Protein AF-A0A2A2FD04-F1 (afdb_monomer_lite)

Structure (mmCIF, N/CA/C/O backbone):
data_AF-A0A2A2FD04-F1
#
_entry.id   AF-A0A2A2FD04-F1
#
loop_
_atom_site.group_PDB
_atom_site.id
_atom_site.type_symbol
_atom_site.label_atom_id
_atom_site.label_alt_id
_atom_site.label_comp_id
_atom_site.label_asym_id
_atom_site.label_entity_id
_atom_site.label_seq_id
_atom_site.pdbx_PDB_ins_code
_atom_site.Cartn_x
_atom_site.Cartn_y
_atom_site.Cartn_z
_atom_site.occupancy
_atom_site.B_iso_or_equiv
_atom_site.auth_seq_id
_atom_site.auth_comp_id
_atom_site.auth_asym_id
_atom_site.auth_atom_id
_atom_site.pdbx_PDB_model_num
ATOM 1 N N . MET A 1 1 ? 66.447 -38.004 -12.352 1.00 40.25 1 MET A N 1
ATOM 2 C CA . MET A 1 1 ? 67.439 -38.540 -13.308 1.00 40.25 1 MET A CA 1
ATOM 3 C C . MET A 1 1 ? 66.702 -39.435 -14.290 1.00 40.25 1 MET A C 1
ATOM 5 O O . MET A 1 1 ? 65.951 -40.273 -13.813 1.00 40.25 1 MET A O 1
ATOM 9 N N . SER A 1 2 ? 66.951 -39.231 -15.592 1.00 41.97 2 SER A N 1
ATOM 10 C CA . SER A 1 2 ? 66.502 -40.031 -16.754 1.00 41.97 2 SER A CA 1
ATOM 11 C C . SER A 1 2 ? 65.007 -39.980 -17.093 1.00 41.97 2 SER A C 1
ATOM 13 O O . SER A 1 2 ? 64.180 -40.133 -16.207 1.00 41.97 2 SER A O 1
ATOM 15 N N . THR A 1 3 ? 64.550 -39.793 -18.334 1.00 49.09 3 THR A N 1
ATOM 16 C CA . THR A 1 3 ? 65.148 -39.597 -19.682 1.00 49.09 3 THR A CA 1
ATOM 17 C C . THR A 1 3 ? 63.968 -39.127 -20.551 1.00 49.09 3 THR A C 1
ATOM 19 O O . THR A 1 3 ? 62.886 -39.700 -20.446 1.00 49.09 3 THR A O 1
ATOM 22 N N . ASP A 1 4 ? 64.030 -37.970 -21.206 1.00 45.94 4 ASP A N 1
ATOM 23 C CA . ASP A 1 4 ? 64.395 -37.807 -22.627 1.00 45.94 4 ASP A CA 1
ATOM 24 C C . ASP A 1 4 ? 63.924 -38.950 -23.548 1.00 45.94 4 ASP A C 1
ATOM 26 O O . ASP A 1 4 ? 64.402 -40.081 -23.442 1.00 45.94 4 ASP A O 1
ATOM 30 N N . ARG A 1 5 ? 62.971 -38.659 -24.445 1.00 45.06 5 ARG A N 1
ATOM 31 C CA . ARG A 1 5 ? 62.634 -39.541 -25.569 1.00 45.06 5 ARG A CA 1
ATOM 32 C C . ARG A 1 5 ? 62.172 -38.734 -26.783 1.00 45.06 5 ARG A C 1
ATOM 34 O O . ARG A 1 5 ? 60.986 -38.503 -26.981 1.00 45.06 5 ARG A O 1
ATOM 41 N N . SER A 1 6 ? 63.180 -38.308 -27.533 1.00 48.41 6 SER A N 1
ATOM 42 C CA . SER A 1 6 ? 63.362 -38.470 -28.983 1.00 48.41 6 SER A CA 1
ATOM 43 C C . SER A 1 6 ? 62.206 -38.187 -29.953 1.00 48.41 6 SER A C 1
ATOM 45 O O . SER A 1 6 ? 61.206 -38.900 -30.016 1.00 48.41 6 SER A O 1
ATOM 47 N N . GLU A 1 7 ? 62.504 -37.216 -30.819 1.00 47.03 7 GLU A N 1
ATOM 48 C CA . GLU A 1 7 ? 61.995 -36.997 -32.173 1.00 47.03 7 GLU A CA 1
ATOM 49 C C . GLU A 1 7 ? 62.015 -38.252 -33.064 1.00 47.03 7 GLU A C 1
ATOM 51 O O . GLU A 1 7 ? 62.872 -39.129 -32.938 1.00 47.03 7 GLU A O 1
ATOM 56 N N . GLY A 1 8 ? 61.116 -38.264 -34.050 1.00 40.84 8 GLY A N 1
ATOM 57 C CA . GLY A 1 8 ? 61.145 -39.182 -35.183 1.00 40.84 8 GLY A CA 1
ATOM 58 C C . GLY A 1 8 ? 60.303 -38.647 -36.338 1.00 40.84 8 GLY A C 1
ATOM 59 O O . GLY A 1 8 ? 59.090 -38.824 -36.361 1.00 40.84 8 GLY A O 1
ATOM 60 N N . ALA A 1 9 ? 60.959 -37.981 -37.288 1.00 46.53 9 ALA A N 1
ATOM 61 C CA . ALA A 1 9 ? 60.421 -37.622 -38.596 1.00 46.53 9 ALA A CA 1
ATOM 62 C C . ALA A 1 9 ? 60.663 -38.759 -39.603 1.00 46.53 9 ALA A C 1
ATOM 64 O O . ALA A 1 9 ? 61.775 -39.270 -39.647 1.00 46.53 9 ALA A O 1
ATOM 65 N N . VAL A 1 10 ? 59.675 -39.092 -40.443 1.00 48.59 10 VAL A N 1
ATOM 66 C CA . VAL A 1 10 ? 59.815 -39.720 -41.783 1.00 48.59 10 VAL A CA 1
ATOM 67 C C . VAL A 1 10 ? 58.477 -39.534 -42.526 1.00 48.59 10 VAL A C 1
ATOM 69 O O . VAL A 1 10 ? 57.430 -39.883 -42.000 1.00 48.59 10 VAL A O 1
ATOM 72 N N . VAL A 1 11 ? 58.401 -38.687 -43.556 1.00 40.25 11 VAL A N 1
ATOM 73 C CA . VAL A 1 11 ? 58.623 -38.938 -45.000 1.00 40.25 11 VAL A CA 1
ATOM 74 C C . VAL A 1 11 ? 57.518 -39.761 -45.696 1.00 40.25 11 VAL A C 1
ATOM 76 O O . VAL A 1 11 ? 57.221 -40.896 -45.352 1.00 40.25 11 VAL A O 1
ATOM 79 N N . ARG A 1 12 ? 56.976 -39.083 -46.718 1.00 50.56 12 ARG A N 1
ATOM 80 C CA . ARG A 1 12 ? 56.014 -39.388 -47.792 1.00 50.56 12 ARG A CA 1
ATOM 81 C C . ARG A 1 12 ? 56.080 -40.788 -48.417 1.00 50.56 12 ARG A C 1
ATOM 83 O O . ARG A 1 12 ? 57.163 -41.345 -48.557 1.00 50.56 12 ARG A O 1
ATOM 90 N N . SER A 1 13 ? 54.952 -41.228 -48.986 1.00 44.03 13 SER A N 1
ATOM 91 C CA . SER A 1 13 ? 54.899 -41.985 -50.252 1.00 44.03 13 SER A CA 1
ATOM 92 C C . SER A 1 13 ? 53.536 -41.805 -50.946 1.00 44.03 13 SER A C 1
ATOM 94 O O . SER A 1 13 ? 52.494 -41.891 -50.304 1.00 44.03 13 SER A O 1
ATOM 96 N N . GLU A 1 14 ? 53.609 -41.486 -52.240 1.00 44.84 14 GLU A N 1
ATOM 97 C CA . GLU A 1 14 ? 52.557 -41.404 -53.270 1.00 44.84 14 GLU A CA 1
ATOM 98 C C . GLU A 1 14 ? 52.064 -42.793 -53.735 1.00 44.84 14 GLU A C 1
ATOM 100 O O . GLU A 1 14 ? 52.588 -43.803 -53.269 1.00 44.84 14 GLU A O 1
ATOM 105 N N . THR A 1 15 ? 51.164 -42.782 -54.740 1.00 45.19 15 THR A N 1
ATOM 106 C CA . THR A 1 15 ? 50.651 -43.853 -55.644 1.00 45.19 15 THR A CA 1
ATOM 107 C C . THR A 1 15 ? 49.345 -44.523 -55.187 1.00 45.19 15 THR A C 1
ATOM 109 O O . THR A 1 15 ? 49.217 -44.875 -54.023 1.00 45.19 15 THR A O 1
ATOM 112 N N . ASP A 1 16 ? 48.293 -44.711 -55.996 1.00 48.69 16 ASP A N 1
ATOM 113 C CA . ASP A 1 16 ? 48.051 -44.587 -57.451 1.00 48.69 16 ASP A CA 1
ATOM 114 C C . ASP A 1 16 ? 46.505 -44.491 -57.715 1.00 48.69 16 ASP A C 1
ATOM 116 O O . ASP A 1 16 ? 45.733 -44.561 -56.752 1.00 48.69 16 ASP A O 1
ATOM 120 N N . PRO A 1 17 ? 46.034 -44.296 -58.972 1.00 58.06 17 PRO A N 1
ATOM 121 C CA . PRO A 1 17 ? 44.738 -43.702 -59.320 1.00 58.06 17 PRO A CA 1
ATOM 122 C C . PRO A 1 17 ? 43.680 -44.672 -59.902 1.00 58.06 17 PRO A C 1
ATOM 124 O O . PRO A 1 17 ? 43.913 -45.861 -60.086 1.00 58.06 17 PRO A O 1
ATOM 127 N N . GLU A 1 18 ? 42.550 -44.053 -60.271 1.00 44.53 18 GLU A N 1
ATOM 128 C CA . GLU A 1 18 ? 41.494 -44.471 -61.213 1.00 44.53 18 GLU A CA 1
ATOM 129 C C . GLU A 1 18 ? 40.490 -45.557 -60.794 1.00 44.53 18 GLU A C 1
ATOM 131 O O . GLU A 1 18 ? 40.821 -46.681 -60.431 1.00 44.53 18 GLU A O 1
ATOM 136 N N . GLY A 1 19 ? 39.203 -45.218 -60.948 1.00 39.34 19 GLY A N 1
ATOM 137 C CA . GLY A 1 19 ? 38.109 -46.174 -60.827 1.00 39.34 19 GLY A CA 1
ATOM 138 C C . GLY A 1 19 ? 36.709 -45.563 -60.924 1.00 39.34 19 GLY A C 1
ATOM 139 O O . GLY A 1 19 ? 36.068 -45.386 -59.900 1.00 39.34 19 GLY A O 1
ATOM 140 N N . SER A 1 20 ? 36.255 -45.334 -62.164 1.00 45.16 20 SER A N 1
ATOM 141 C CA . SER A 1 20 ? 34.869 -45.474 -62.676 1.00 45.16 20 SER A CA 1
ATOM 142 C C . SER A 1 20 ? 33.732 -44.650 -62.043 1.00 45.16 20 SER A C 1
ATOM 144 O O . SER A 1 20 ? 33.304 -44.913 -60.928 1.00 45.16 20 SER A O 1
ATOM 146 N N . GLU A 1 21 ? 33.240 -43.617 -62.738 1.00 51.75 21 GLU A N 1
ATOM 147 C CA . GLU A 1 21 ? 32.061 -43.633 -63.649 1.00 51.75 21 GLU A CA 1
ATOM 148 C C . GLU A 1 21 ? 30.742 -43.270 -62.904 1.00 51.75 21 GLU A C 1
ATOM 150 O O . GLU A 1 21 ? 30.762 -43.084 -61.692 1.00 51.75 21 GLU A O 1
ATOM 155 N N . PRO A 1 22 ? 29.627 -42.966 -63.597 1.00 57.38 22 PRO A N 1
ATOM 156 C CA . PRO A 1 22 ? 29.131 -41.616 -63.838 1.00 57.38 22 PRO A CA 1
ATOM 157 C C . PRO A 1 22 ? 27.820 -41.386 -63.051 1.00 57.38 22 PRO A C 1
ATOM 159 O O . PRO A 1 22 ? 27.467 -42.189 -62.189 1.00 57.38 22 PRO A O 1
ATOM 162 N N . SER A 1 23 ? 27.047 -40.364 -63.434 1.00 53.38 23 SER A N 1
ATOM 163 C CA . SER A 1 23 ? 25.601 -40.133 -63.183 1.00 53.38 23 SER A CA 1
ATOM 164 C C . SER A 1 23 ? 25.319 -38.833 -62.402 1.00 53.38 23 SER A C 1
ATOM 166 O O . SER A 1 23 ? 26.245 -38.173 -61.941 1.00 53.38 23 SER A O 1
ATOM 168 N N . PRO A 1 24 ? 24.068 -38.353 -62.411 1.00 50.38 24 PRO A N 1
ATOM 169 C CA . PRO A 1 24 ? 23.666 -37.218 -63.224 1.00 50.38 24 PRO A CA 1
ATOM 170 C C . PRO A 1 24 ? 23.255 -36.056 -62.319 1.00 50.38 24 PRO A C 1
ATOM 172 O O . PRO A 1 24 ? 22.979 -36.235 -61.136 1.00 50.38 24 PRO A O 1
ATOM 175 N N . ASP A 1 25 ? 23.154 -34.870 -62.897 1.00 57.09 25 ASP A N 1
ATOM 176 C CA . ASP A 1 25 ? 22.435 -33.775 -62.260 1.00 57.09 25 ASP A CA 1
ATOM 177 C C . ASP A 1 25 ? 20.932 -34.105 -62.251 1.00 57.09 25 ASP A C 1
ATOM 179 O O . ASP A 1 25 ? 20.349 -34.383 -63.309 1.00 57.09 25 ASP A O 1
ATOM 183 N N . PRO A 1 26 ? 20.309 -34.167 -61.067 1.00 53.78 26 PRO A N 1
ATOM 184 C CA . PRO A 1 26 ? 19.081 -33.408 -60.915 1.00 53.78 26 PRO A CA 1
ATOM 185 C C . PRO A 1 26 ? 19.066 -32.661 -59.581 1.00 53.78 26 PRO A C 1
ATOM 187 O O . PRO A 1 26 ? 18.938 -33.270 -58.519 1.00 53.78 26 PRO A O 1
ATOM 190 N N . GLU A 1 27 ? 19.099 -31.332 -59.640 1.00 61.25 27 GLU A N 1
ATOM 191 C CA . GLU A 1 27 ? 18.634 -30.493 -58.539 1.00 61.25 27 GLU A CA 1
ATOM 192 C C . GLU A 1 27 ? 17.144 -30.761 -58.268 1.00 61.25 27 GLU A C 1
ATOM 194 O O . GLU A 1 27 ? 16.306 -30.541 -59.151 1.00 61.25 27 GLU A O 1
ATOM 199 N N . PRO A 1 28 ? 16.748 -31.180 -57.053 1.00 55.22 28 PRO A N 1
ATOM 200 C CA . PRO A 1 28 ? 15.399 -30.933 -56.596 1.00 55.22 28 PRO A CA 1
ATOM 201 C C . PRO A 1 28 ? 15.334 -29.491 -56.082 1.00 55.22 28 PRO A C 1
ATOM 203 O O . PRO A 1 28 ? 15.534 -29.215 -54.899 1.00 55.22 28 PRO A O 1
ATOM 206 N N . GLU A 1 29 ? 15.001 -28.557 -56.976 1.00 53.38 29 GLU A N 1
ATOM 207 C CA . GLU A 1 29 ? 14.290 -27.362 -56.540 1.00 53.38 29 GLU A CA 1
ATOM 208 C C . GLU A 1 29 ? 12.994 -27.799 -55.840 1.00 53.38 29 GLU A C 1
ATOM 210 O O . GLU A 1 29 ? 12.246 -28.631 -56.361 1.00 53.38 29 GLU A O 1
ATOM 215 N N . ARG A 1 30 ? 12.699 -27.133 -54.717 1.00 56.69 30 ARG A N 1
ATOM 216 C CA . ARG A 1 30 ? 11.456 -27.154 -53.918 1.00 56.69 30 ARG A CA 1
ATOM 217 C C . ARG A 1 30 ? 11.426 -28.130 -52.751 1.00 56.69 30 ARG A C 1
ATOM 219 O O . ARG A 1 30 ? 10.866 -29.215 -52.853 1.00 56.69 30 ARG A O 1
ATOM 226 N N . THR A 1 31 ? 11.848 -27.641 -51.594 1.00 44.66 31 THR A N 1
ATOM 227 C CA . THR A 1 31 ? 11.121 -27.663 -50.305 1.00 44.66 31 THR A CA 1
ATOM 228 C C . THR A 1 31 ? 12.038 -26.926 -49.314 1.00 44.66 31 THR A C 1
ATOM 230 O O . THR A 1 31 ? 13.228 -27.188 -49.292 1.00 44.66 31 THR A O 1
ATOM 233 N N . GLU A 1 32 ? 11.669 -25.923 -48.531 1.00 48.47 32 GLU A N 1
ATOM 234 C CA . GLU A 1 32 ? 10.407 -25.313 -48.147 1.00 48.47 32 GLU A CA 1
ATOM 235 C C . GLU A 1 32 ? 10.716 -23.825 -47.965 1.00 48.47 32 GLU A C 1
ATOM 237 O O . GLU A 1 32 ? 11.778 -23.468 -47.446 1.00 48.47 32 GLU A O 1
ATOM 242 N N . SER A 1 33 ? 9.793 -22.950 -48.372 1.00 46.72 33 SER A N 1
ATOM 243 C CA . SER A 1 33 ? 9.678 -21.648 -47.726 1.00 46.72 33 SER A CA 1
ATOM 244 C C . SER A 1 33 ? 9.716 -21.915 -46.228 1.00 46.72 33 SER A C 1
ATOM 246 O O . SER A 1 33 ? 8.760 -22.469 -45.685 1.00 46.72 33 SER A O 1
ATOM 248 N N . SER A 1 34 ? 10.824 -21.561 -45.572 1.00 53.09 34 SER A N 1
ATOM 249 C CA . SER A 1 34 ? 10.773 -21.317 -44.138 1.00 53.09 34 SER A CA 1
ATOM 250 C C . SER A 1 34 ? 9.597 -20.364 -43.971 1.00 53.09 34 SER A C 1
ATOM 252 O O . SER A 1 34 ? 9.596 -19.338 -44.664 1.00 53.09 34 SER A O 1
ATOM 254 N N . PRO A 1 35 ? 8.546 -20.732 -43.215 1.00 54.62 35 PRO A N 1
ATOM 255 C CA . PRO A 1 35 ? 7.476 -19.792 -42.975 1.00 54.62 35 PRO A CA 1
ATOM 256 C C . PRO A 1 35 ? 8.168 -18.551 -42.441 1.00 54.62 35 PRO A C 1
ATOM 258 O O . PRO A 1 35 ? 9.022 -18.662 -41.558 1.00 54.62 35 PRO A O 1
ATOM 261 N N . ASP A 1 36 ? 7.882 -17.423 -43.087 1.00 52.22 36 ASP A N 1
ATOM 262 C CA . ASP A 1 36 ? 8.077 -16.094 -42.543 1.00 52.22 36 ASP A CA 1
ATOM 263 C C . ASP A 1 36 ? 7.830 -16.214 -41.040 1.00 52.22 36 ASP A C 1
ATOM 265 O O . ASP A 1 36 ? 6.693 -16.395 -40.596 1.00 52.22 36 ASP A O 1
ATOM 269 N N . SER A 1 37 ? 8.910 -16.253 -40.257 1.00 54.28 37 SER A N 1
ATOM 270 C CA . SER A 1 37 ? 8.823 -15.997 -38.835 1.00 54.28 37 SER A CA 1
ATOM 271 C C . SER A 1 37 ? 8.455 -14.532 -38.803 1.00 54.28 37 SER A C 1
ATOM 273 O O . SER A 1 37 ? 9.346 -13.681 -38.755 1.00 54.28 37 SER A O 1
ATOM 275 N N . GLU A 1 38 ? 7.158 -14.244 -38.952 1.00 53.88 38 GLU A N 1
ATOM 276 C CA . GLU A 1 38 ? 6.624 -12.922 -38.708 1.00 53.88 38 GLU A CA 1
ATOM 277 C C . GLU A 1 38 ? 7.238 -12.520 -37.372 1.00 53.88 38 GLU A C 1
ATOM 279 O O . GLU A 1 38 ? 7.103 -13.278 -36.401 1.00 53.88 38 GLU A O 1
ATOM 284 N N . PRO A 1 39 ? 8.031 -11.436 -37.318 1.00 55.12 39 PRO A N 1
ATOM 285 C CA . PRO A 1 39 ? 8.563 -10.996 -36.052 1.00 55.12 39 PRO A CA 1
ATOM 286 C C . PRO A 1 39 ? 7.342 -10.785 -35.169 1.00 55.12 39 PRO A C 1
ATOM 288 O O . PRO A 1 39 ? 6.526 -9.910 -35.468 1.00 55.12 39 PRO A O 1
ATOM 291 N N . GLU A 1 40 ? 7.197 -11.647 -34.151 1.00 53.44 40 GLU A N 1
ATOM 292 C CA . GLU A 1 40 ? 6.183 -11.537 -33.106 1.00 53.44 40 GLU A CA 1
ATOM 293 C C . GLU A 1 40 ? 6.009 -10.047 -32.837 1.00 53.44 40 GLU A C 1
ATOM 295 O O . GLU A 1 40 ? 7.037 -9.376 -32.635 1.00 53.44 40 GLU A O 1
ATOM 300 N N . PRO A 1 41 ? 4.779 -9.501 -32.928 1.00 50.09 41 PRO A N 1
ATOM 301 C CA . PRO A 1 41 ? 4.565 -8.074 -32.786 1.00 50.09 41 PRO A CA 1
ATOM 302 C C . PRO A 1 41 ? 5.295 -7.675 -31.520 1.00 50.09 41 PRO A C 1
ATOM 304 O O . PRO A 1 41 ? 4.981 -8.186 -30.445 1.00 50.09 41 PRO A O 1
ATOM 307 N N . SER A 1 42 ? 6.353 -6.873 -31.674 1.00 52.94 42 SER A N 1
ATOM 308 C CA . SER A 1 42 ? 7.181 -6.466 -30.553 1.00 52.94 42 SER A CA 1
ATOM 309 C C . SER A 1 42 ? 6.234 -5.769 -29.598 1.00 52.94 42 SER A C 1
ATOM 311 O O . SER A 1 42 ? 5.860 -4.626 -29.853 1.00 52.94 42 SER A O 1
ATOM 313 N N . GLU A 1 43 ? 5.774 -6.479 -28.559 1.00 59.72 43 GLU A N 1
ATOM 314 C CA . GLU A 1 43 ? 5.003 -5.878 -27.484 1.00 59.72 43 GLU A CA 1
ATOM 315 C C . GLU A 1 43 ? 5.867 -4.716 -27.027 1.00 59.72 43 GLU A C 1
ATOM 317 O O . GLU A 1 43 ? 6.947 -4.931 -26.457 1.00 59.72 43 GLU A O 1
ATOM 322 N N . SER A 1 44 ? 5.430 -3.496 -27.358 1.00 64.94 44 SER A N 1
ATOM 323 C CA . SER A 1 44 ? 6.152 -2.292 -26.991 1.00 64.94 44 SER A CA 1
ATOM 324 C C . SER A 1 44 ? 6.484 -2.410 -25.510 1.00 64.94 44 SER A C 1
ATOM 326 O O . SER A 1 44 ? 5.595 -2.758 -24.718 1.00 64.94 44 SER A O 1
ATOM 328 N N . PRO A 1 45 ? 7.760 -2.224 -25.129 1.00 67.44 45 PRO A N 1
ATOM 329 C CA . PRO A 1 45 ? 8.177 -2.434 -23.757 1.00 67.44 45 PRO A CA 1
ATOM 330 C C . PRO A 1 45 ? 7.252 -1.623 -22.844 1.00 67.44 45 PRO A C 1
ATOM 332 O O . PRO A 1 45 ? 6.975 -0.457 -23.136 1.00 67.44 45 PRO A O 1
ATOM 335 N N . PRO A 1 46 ? 6.696 -2.245 -21.791 1.00 77.94 46 PRO A N 1
ATOM 336 C CA . PRO A 1 46 ? 5.693 -1.583 -20.979 1.00 77.94 46 PRO A CA 1
ATOM 337 C C . PRO A 1 46 ? 6.299 -0.344 -20.318 1.00 77.94 46 PRO A C 1
ATOM 339 O O . PRO A 1 46 ? 7.345 -0.448 -19.681 1.00 77.94 46 PRO A O 1
ATOM 342 N N . ASP A 1 47 ? 5.623 0.798 -20.460 1.00 90.12 47 ASP A N 1
ATOM 343 C CA . ASP A 1 47 ? 6.025 2.075 -19.863 1.00 90.12 47 ASP A CA 1
ATOM 344 C C . ASP A 1 47 ? 6.092 1.954 -18.323 1.00 90.12 47 ASP A C 1
ATOM 346 O O . ASP A 1 47 ? 5.045 1.789 -17.675 1.00 90.12 47 ASP A O 1
ATOM 350 N N . PRO A 1 48 ? 7.295 2.023 -17.715 1.00 92.75 48 PRO A N 1
ATOM 351 C CA . PRO A 1 48 ? 7.467 1.830 -16.279 1.00 92.75 48 PRO A CA 1
ATOM 352 C C . PRO A 1 48 ? 6.767 2.897 -15.434 1.00 92.75 48 PRO A C 1
ATOM 354 O O . PRO A 1 48 ? 6.224 2.572 -14.378 1.00 92.75 48 PRO A O 1
ATOM 357 N N . GLU A 1 49 ? 6.720 4.149 -15.895 1.00 93.69 49 GLU A N 1
ATOM 358 C CA . GLU A 1 49 ? 6.075 5.249 -15.168 1.00 93.69 49 GLU A CA 1
ATOM 359 C C . GLU A 1 49 ? 4.556 5.051 -15.151 1.00 93.69 49 GLU A C 1
ATOM 361 O O . GLU A 1 49 ? 3.896 5.191 -14.115 1.00 93.69 49 GLU A O 1
ATOM 366 N N . ARG A 1 50 ? 3.984 4.625 -16.281 1.00 93.88 50 ARG A N 1
ATOM 367 C CA . ARG A 1 50 ? 2.564 4.265 -16.353 1.00 93.88 50 ARG A CA 1
ATOM 368 C C . ARG A 1 50 ? 2.228 3.076 -15.458 1.00 93.88 50 ARG A C 1
ATOM 370 O O . ARG A 1 50 ? 1.211 3.110 -14.763 1.00 93.88 50 ARG A O 1
ATOM 377 N N . LEU A 1 51 ? 3.070 2.043 -15.445 1.00 95.06 51 LEU A N 1
ATOM 378 C CA . LEU A 1 51 ? 2.904 0.910 -14.532 1.00 95.06 51 LEU A CA 1
ATOM 379 C C . LEU A 1 51 ? 2.990 1.346 -13.069 1.00 95.06 51 LEU A C 1
ATOM 381 O O . LEU A 1 51 ? 2.178 0.898 -12.264 1.00 95.06 51 LEU A O 1
ATOM 385 N N . ARG A 1 52 ? 3.910 2.252 -12.726 1.00 96.31 52 ARG A N 1
ATOM 386 C CA . ARG A 1 52 ? 4.068 2.774 -11.363 1.00 96.31 52 ARG A CA 1
ATOM 387 C C . ARG A 1 52 ? 2.807 3.490 -10.889 1.00 96.31 52 ARG A C 1
ATOM 389 O O . ARG A 1 52 ? 2.314 3.226 -9.795 1.00 96.31 52 ARG A O 1
ATOM 396 N N . ARG A 1 53 ? 2.236 4.349 -11.737 1.00 97.00 53 ARG A N 1
ATOM 397 C CA . ARG A 1 53 ? 0.969 5.040 -11.445 1.00 97.00 53 ARG A CA 1
ATOM 398 C C . ARG A 1 53 ? -0.188 4.064 -11.264 1.00 97.00 53 ARG A C 1
ATOM 400 O O . ARG A 1 53 ? -0.989 4.234 -10.350 1.00 97.00 53 ARG A O 1
ATOM 407 N N . ARG A 1 54 ? -0.269 3.033 -12.112 1.00 96.62 54 ARG A N 1
ATOM 408 C CA . ARG A 1 54 ? -1.287 1.976 -11.996 1.00 96.62 54 ARG A CA 1
ATOM 409 C C . ARG A 1 54 ? -1.132 1.172 -10.710 1.00 96.62 54 ARG A C 1
ATOM 411 O O . ARG A 1 54 ? -2.138 0.920 -10.056 1.00 96.62 54 ARG A O 1
ATOM 418 N N . LEU A 1 55 ? 0.100 0.811 -10.346 1.00 97.44 55 LEU A N 1
ATOM 419 C CA . LEU A 1 55 ? 0.405 0.111 -9.100 1.00 97.44 55 LEU A CA 1
ATOM 420 C C . LEU A 1 55 ? -0.104 0.913 -7.903 1.00 97.44 55 LEU A C 1
ATOM 422 O O . LEU A 1 55 ? -0.917 0.397 -7.149 1.00 97.44 55 LEU A O 1
ATOM 426 N N . ARG A 1 56 ? 0.299 2.185 -7.786 1.00 97.56 56 ARG A N 1
ATOM 427 C CA . ARG A 1 56 ? -0.121 3.066 -6.684 1.00 97.56 56 ARG A CA 1
ATOM 428 C C . ARG A 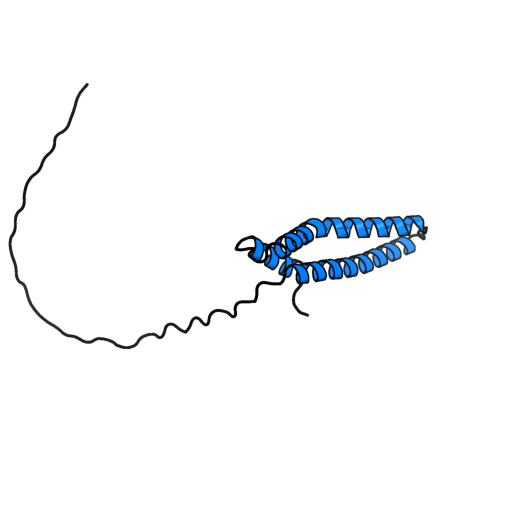1 56 ? -1.634 3.205 -6.604 1.00 97.56 56 ARG A C 1
ATOM 430 O O . ARG A 1 56 ? -2.212 2.918 -5.570 1.00 97.56 56 ARG A O 1
ATOM 437 N N . ARG A 1 57 ? -2.286 3.517 -7.728 1.00 97.75 57 ARG A N 1
ATOM 438 C CA . ARG A 1 57 ? -3.747 3.632 -7.771 1.00 97.75 57 ARG A CA 1
ATOM 439 C C . ARG A 1 57 ? -4.442 2.348 -7.304 1.00 97.75 57 ARG A C 1
ATOM 441 O O . ARG A 1 57 ? -5.390 2.415 -6.532 1.00 97.75 57 ARG A O 1
ATOM 448 N N . ARG A 1 58 ? -3.998 1.185 -7.788 1.00 97.00 58 ARG A N 1
ATOM 449 C CA . ARG A 1 58 ? -4.584 -0.104 -7.399 1.00 97.00 58 ARG A CA 1
ATOM 450 C C . ARG A 1 58 ? -4.347 -0.399 -5.920 1.00 97.00 58 ARG A C 1
ATOM 452 O O . ARG A 1 58 ? -5.243 -0.922 -5.267 1.00 97.00 58 ARG A O 1
ATOM 459 N N . THR A 1 59 ? -3.170 -0.063 -5.401 1.00 98.06 59 THR A N 1
ATOM 460 C CA . THR A 1 59 ? -2.867 -0.169 -3.973 1.00 98.06 59 THR A CA 1
ATOM 461 C C . THR A 1 59 ? -3.801 0.708 -3.149 1.00 98.06 59 THR A C 1
ATOM 463 O O . THR A 1 59 ? -4.428 0.174 -2.245 1.00 98.06 59 THR A O 1
ATOM 466 N N . ASP A 1 60 ? -3.991 1.980 -3.512 1.00 98.06 60 ASP A N 1
ATOM 467 C CA . ASP A 1 60 ? -4.897 2.899 -2.803 1.00 98.06 60 ASP A CA 1
ATOM 468 C C . ASP A 1 60 ? -6.350 2.381 -2.796 1.00 98.06 60 ASP A C 1
ATOM 470 O O . ASP A 1 60 ? -7.069 2.487 -1.800 1.00 98.06 60 ASP A O 1
ATOM 474 N N . GLU A 1 61 ? -6.803 1.808 -3.918 1.00 98.00 61 GLU A N 1
ATOM 475 C CA . GLU A 1 61 ? -8.138 1.208 -4.045 1.00 98.00 61 GLU A CA 1
ATOM 476 C C . GLU A 1 61 ? -8.306 -0.014 -3.128 1.00 98.00 61 GLU A C 1
ATOM 478 O O . GLU A 1 61 ? -9.347 -0.166 -2.481 1.00 98.00 61 GLU A O 1
ATOM 483 N N . ILE A 1 62 ? -7.288 -0.878 -3.056 1.00 98.25 62 ILE A N 1
ATOM 484 C CA . ILE A 1 62 ? -7.286 -2.051 -2.174 1.00 98.25 62 ILE A CA 1
ATOM 485 C C . ILE A 1 62 ? -7.208 -1.608 -0.714 1.00 98.25 62 ILE A C 1
ATOM 487 O O . ILE A 1 62 ? -8.042 -2.034 0.077 1.00 98.25 62 ILE A O 1
ATOM 491 N N . GLU A 1 63 ? -6.259 -0.741 -0.364 1.00 98.50 63 GLU A N 1
ATOM 492 C CA . GLU A 1 63 ? -6.070 -0.227 0.993 1.00 98.50 63 GLU A CA 1
ATOM 493 C C . GLU A 1 63 ? -7.380 0.332 1.539 1.00 98.50 63 GLU A C 1
ATOM 495 O O . GLU A 1 63 ? -7.841 -0.109 2.589 1.00 98.50 63 GLU A O 1
ATOM 500 N N . ARG A 1 64 ? -8.036 1.228 0.792 1.00 98.62 64 ARG A N 1
ATOM 501 C CA . ARG A 1 64 ? -9.308 1.815 1.217 1.00 98.62 64 ARG A CA 1
ATOM 502 C C . ARG A 1 64 ? -10.361 0.748 1.496 1.00 98.62 64 ARG A C 1
ATOM 504 O O . ARG A 1 64 ? -10.977 0.769 2.558 1.00 98.62 64 ARG A O 1
ATOM 511 N N . ARG A 1 65 ? -10.550 -0.194 0.566 1.00 98.69 65 ARG A N 1
ATOM 512 C CA . ARG A 1 65 ? -11.542 -1.268 0.710 1.00 98.69 65 ARG A CA 1
ATOM 513 C C . ARG A 1 65 ? -11.257 -2.135 1.935 1.00 98.69 65 ARG A C 1
ATOM 515 O O . ARG A 1 65 ? -12.175 -2.439 2.693 1.00 98.69 65 ARG A O 1
ATOM 522 N N . GLU A 1 66 ? -10.007 -2.551 2.117 1.00 98.75 66 GLU A N 1
ATOM 523 C CA . GLU A 1 66 ? -9.623 -3.450 3.206 1.00 98.75 66 GLU A CA 1
ATOM 524 C C . GLU A 1 66 ? -9.651 -2.744 4.568 1.00 98.75 66 GLU A C 1
ATOM 526 O O . GLU A 1 66 ? -10.126 -3.323 5.543 1.00 98.75 66 GLU A O 1
ATOM 531 N N . VAL A 1 67 ? -9.217 -1.482 4.647 1.00 98.69 67 VAL A N 1
ATOM 532 C CA . VAL A 1 67 ? -9.286 -0.675 5.874 1.00 98.69 67 VAL A CA 1
ATOM 533 C C . VAL A 1 67 ? -10.737 -0.415 6.271 1.00 98.69 67 VAL A C 1
ATOM 535 O O . VAL A 1 67 ? -11.090 -0.605 7.434 1.00 98.69 67 VAL A O 1
ATOM 538 N N . GLU A 1 68 ? -11.605 -0.040 5.327 1.00 98.50 68 GLU A N 1
ATOM 539 C CA . GLU A 1 68 ? -13.039 0.138 5.591 1.00 98.50 68 GLU A CA 1
ATOM 540 C C . GLU A 1 68 ? -13.687 -1.165 6.083 1.00 98.50 68 GLU A C 1
ATOM 542 O O . GLU A 1 68 ? -14.425 -1.159 7.074 1.00 98.50 68 GLU A O 1
ATOM 547 N N . ALA A 1 69 ? -13.367 -2.297 5.445 1.00 98.56 69 ALA A N 1
ATOM 548 C CA . ALA A 1 69 ? -13.848 -3.609 5.865 1.00 98.56 69 ALA A CA 1
ATOM 549 C C . ALA A 1 69 ? -13.343 -3.989 7.268 1.00 98.56 69 ALA A C 1
ATOM 551 O O . ALA A 1 69 ? -14.122 -4.470 8.094 1.00 98.56 69 ALA A O 1
ATOM 552 N N . ALA A 1 70 ? -12.066 -3.737 7.566 1.00 98.38 70 ALA A N 1
ATOM 553 C CA . ALA A 1 70 ? -11.468 -4.010 8.868 1.00 98.38 70 ALA A CA 1
ATOM 554 C C . ALA A 1 70 ? -12.097 -3.153 9.973 1.00 98.38 70 ALA A C 1
ATOM 556 O O . ALA A 1 70 ? -12.495 -3.691 11.008 1.00 98.38 70 ALA A O 1
ATOM 557 N N . VAL A 1 71 ? -12.248 -1.844 9.740 1.00 98.38 71 VAL A N 1
ATOM 558 C CA . VAL A 1 71 ? -12.920 -0.926 10.668 1.00 98.38 71 VAL A CA 1
ATOM 559 C C . VAL A 1 71 ? -14.350 -1.390 10.918 1.00 98.38 71 VAL A C 1
ATOM 561 O O . VAL A 1 71 ? -14.736 -1.525 12.074 1.00 98.38 71 VAL A O 1
ATOM 564 N N . SER A 1 72 ? -15.115 -1.710 9.870 1.00 98.06 72 SER A N 1
ATOM 565 C CA . SER A 1 72 ? -16.490 -2.204 10.012 1.00 98.06 72 SER A CA 1
ATOM 566 C C . SER A 1 72 ? -16.562 -3.502 10.830 1.00 98.06 72 SER A C 1
ATOM 568 O O . SER A 1 72 ? -17.379 -3.621 11.746 1.00 98.06 72 SER A O 1
ATOM 570 N N . ALA A 1 73 ? -15.670 -4.458 10.556 1.00 98.06 73 ALA A N 1
ATOM 571 C CA . ALA A 1 73 ? -15.627 -5.740 11.255 1.00 98.06 73 ALA A CA 1
ATOM 572 C C . ALA A 1 73 ? -15.225 -5.612 12.734 1.00 98.06 73 ALA A C 1
ATOM 574 O O . ALA A 1 73 ? -15.713 -6.377 13.569 1.00 98.06 73 ALA A O 1
ATOM 575 N N . LEU A 1 74 ? -14.337 -4.672 13.066 1.00 97.25 74 LEU A N 1
ATOM 576 C CA . LEU A 1 74 ? -13.945 -4.366 14.442 1.00 97.25 74 LEU A CA 1
ATOM 577 C C . LEU A 1 74 ? -15.038 -3.589 15.186 1.00 97.25 74 LEU A C 1
ATOM 579 O O . LEU A 1 74 ? -15.349 -3.931 16.325 1.00 97.25 74 LEU A O 1
ATOM 583 N N . ASP A 1 75 ? -15.652 -2.591 14.548 1.00 96.50 75 ASP A N 1
ATOM 584 C CA . ASP A 1 75 ? -16.715 -1.768 15.140 1.00 96.50 75 ASP A CA 1
ATOM 585 C C . ASP A 1 75 ? -17.921 -2.637 15.537 1.00 96.50 75 ASP A C 1
ATOM 587 O O . ASP A 1 75 ? -18.475 -2.492 16.627 1.00 96.50 75 ASP A O 1
ATOM 591 N N . ALA A 1 76 ? -18.245 -3.655 14.731 1.00 97.00 76 ALA A N 1
ATOM 592 C CA . ALA A 1 76 ? -19.291 -4.633 15.032 1.00 97.00 76 ALA A CA 1
ATOM 593 C C . ALA A 1 76 ? -19.043 -5.473 16.307 1.00 97.00 76 ALA A C 1
ATOM 595 O O . ALA A 1 76 ? -19.974 -6.096 16.817 1.00 97.00 76 ALA A O 1
ATOM 596 N N . ARG A 1 77 ? -17.811 -5.517 16.838 1.00 94.31 77 ARG A N 1
ATOM 597 C CA . ARG A 1 77 ? -17.441 -6.333 18.014 1.00 94.31 77 ARG A CA 1
ATOM 598 C C . ARG A 1 77 ? -17.515 -5.591 19.348 1.00 94.31 77 ARG A C 1
ATOM 600 O O . ARG A 1 77 ? -17.256 -6.202 20.381 1.00 94.31 77 ARG A O 1
ATOM 607 N N . GLY A 1 78 ? -17.866 -4.309 19.347 1.00 90.94 78 GLY A N 1
ATOM 608 C CA . GLY A 1 78 ? -17.963 -3.531 20.586 1.00 90.94 78 GLY A CA 1
ATOM 609 C C . GLY A 1 78 ? -17.813 -2.023 20.430 1.00 90.94 78 GLY A C 1
ATOM 610 O O . GLY A 1 78 ? -17.723 -1.335 21.443 1.00 90.94 78 GLY A O 1
ATOM 611 N N . GLY A 1 79 ? -17.804 -1.516 19.195 1.00 93.00 79 GLY A N 1
ATOM 612 C CA . GLY A 1 79 ? -17.514 -0.124 18.880 1.00 93.00 79 GLY A CA 1
ATOM 613 C C . GLY A 1 79 ? -16.020 0.183 18.961 1.00 93.00 79 GLY A C 1
ATOM 614 O O . GLY A 1 79 ? -15.320 -0.255 19.872 1.00 93.00 79 GLY A O 1
ATOM 615 N N . LEU A 1 80 ? -15.533 0.957 18.000 1.00 97.00 80 LEU A N 1
ATOM 616 C CA . LEU A 1 80 ? -14.204 1.552 18.027 1.00 97.00 80 LEU A CA 1
ATOM 617 C C . LEU A 1 80 ? -14.296 3.035 18.375 1.00 97.00 80 LEU A C 1
ATOM 619 O O . LEU A 1 80 ? -15.160 3.752 17.862 1.00 97.00 80 LEU A O 1
ATOM 623 N N . THR A 1 81 ? -13.353 3.515 19.183 1.00 97.94 81 THR A N 1
ATOM 624 C CA . THR A 1 81 ? -13.118 4.957 19.322 1.00 97.94 81 THR A CA 1
ATOM 625 C C . THR A 1 81 ? -12.525 5.525 18.030 1.00 97.94 81 THR A C 1
ATOM 627 O O . THR A 1 81 ? -11.966 4.786 17.217 1.00 97.94 81 THR A O 1
ATOM 630 N N . GLU A 1 82 ? -12.601 6.844 17.832 1.00 97.62 82 GLU A N 1
ATOM 631 C CA . GLU A 1 82 ? -11.990 7.466 16.646 1.00 97.62 82 GLU A CA 1
ATOM 632 C C . GLU A 1 82 ? -10.469 7.256 16.605 1.00 97.62 82 GLU A C 1
ATOM 634 O O . GLU A 1 82 ? -9.922 6.975 15.547 1.00 97.62 82 GLU A O 1
ATOM 639 N N . GLU A 1 83 ? -9.796 7.282 17.757 1.00 98.25 83 GLU A N 1
ATOM 640 C CA . GLU A 1 83 ? -8.355 7.010 17.861 1.00 98.25 83 GLU A CA 1
ATOM 641 C C . GLU A 1 83 ? -7.998 5.576 17.430 1.00 98.25 83 GLU A C 1
ATOM 643 O O . GLU A 1 83 ? -7.019 5.351 16.719 1.00 98.25 83 GLU A O 1
ATOM 648 N N . GLN A 1 84 ? -8.823 4.591 17.798 1.00 98.31 84 GLN A N 1
ATOM 649 C CA . GLN A 1 84 ? -8.630 3.208 17.361 1.00 98.31 84 GLN A CA 1
ATOM 650 C C . GLN A 1 84 ? -8.893 3.045 15.862 1.00 98.31 84 GLN A C 1
ATOM 652 O O . GLN A 1 84 ? -8.175 2.303 15.195 1.00 98.31 84 GLN A O 1
ATOM 657 N N . ARG A 1 85 ? -9.903 3.738 15.320 1.00 98.44 85 ARG A N 1
ATOM 658 C CA . ARG A 1 85 ? -10.164 3.762 13.872 1.00 98.44 85 ARG A CA 1
ATOM 659 C C . ARG A 1 85 ? -8.978 4.358 13.125 1.00 98.44 85 ARG A C 1
ATOM 661 O O . ARG A 1 85 ? -8.563 3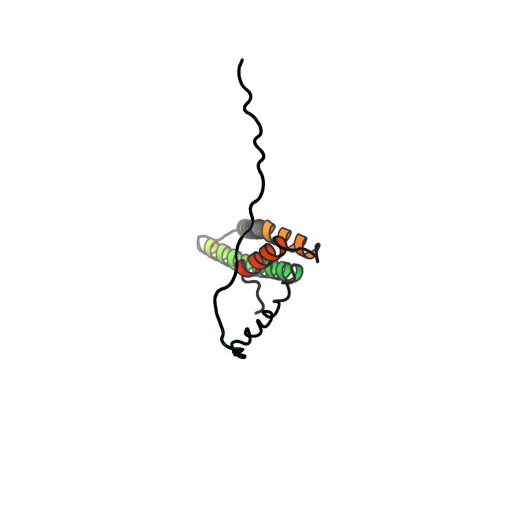.783 12.125 1.00 98.44 85 ARG A O 1
ATOM 668 N N . GLU A 1 86 ? -8.413 5.448 13.635 1.00 98.44 86 GLU A N 1
ATOM 669 C CA . GLU A 1 86 ? -7.225 6.069 13.054 1.00 98.44 86 GLU A CA 1
ATOM 670 C C . GLU A 1 86 ? -6.019 5.132 13.099 1.00 98.44 86 GLU A C 1
ATOM 672 O O . GLU A 1 86 ? -5.386 4.913 12.075 1.00 98.44 86 GLU A O 1
ATOM 677 N N . THR A 1 87 ? -5.789 4.453 14.226 1.00 98.44 87 THR A N 1
ATOM 678 C CA . THR A 1 87 ? -4.719 3.446 14.344 1.00 98.44 87 THR A CA 1
ATOM 679 C C . THR A 1 87 ? -4.840 2.349 13.275 1.00 98.44 87 THR A C 1
ATOM 681 O O . THR A 1 87 ? -3.842 1.903 12.712 1.00 98.44 87 THR A O 1
ATOM 684 N N . VAL A 1 88 ? -6.063 1.898 12.967 1.00 98.31 88 VAL A N 1
ATOM 685 C CA . VAL A 1 88 ? -6.302 0.897 11.910 1.00 98.31 88 VAL A CA 1
ATOM 686 C C . VAL A 1 88 ? -6.006 1.468 10.520 1.00 98.31 88 VAL A C 1
ATOM 688 O O . VAL A 1 88 ? -5.424 0.761 9.697 1.00 98.31 88 VAL A O 1
ATOM 691 N N . ARG A 1 89 ? -6.373 2.730 10.256 1.00 98.56 89 ARG A N 1
ATOM 692 C CA . ARG A 1 89 ? -6.065 3.417 8.989 1.00 98.56 89 ARG A CA 1
ATOM 693 C C . ARG A 1 89 ? -4.557 3.586 8.805 1.00 98.56 89 ARG A C 1
ATOM 695 O O . ARG A 1 89 ? -4.039 3.215 7.757 1.00 98.56 89 ARG A O 1
ATOM 702 N N . GLU A 1 90 ? -3.852 4.056 9.833 1.00 98.75 90 GLU A N 1
ATOM 703 C CA . GLU A 1 90 ? -2.392 4.211 9.824 1.00 98.75 90 GLU A CA 1
ATOM 704 C C . GLU A 1 90 ? -1.681 2.876 9.582 1.00 98.75 90 GLU A C 1
ATOM 706 O O . GLU A 1 90 ? -0.768 2.795 8.760 1.00 98.75 90 GLU A O 1
ATOM 711 N N . LE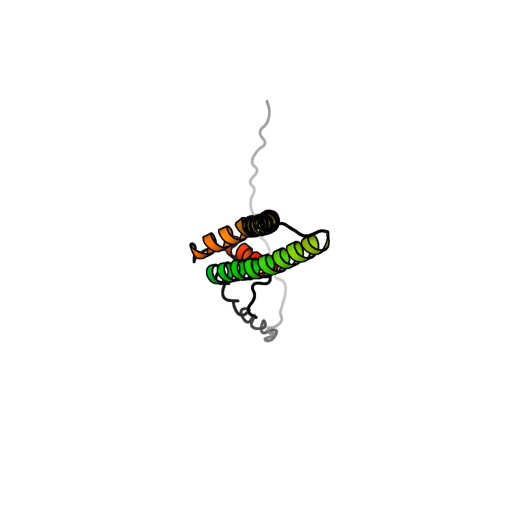U A 1 91 ? -2.128 1.804 10.247 1.00 98.62 91 LEU A N 1
ATOM 712 C CA . LEU A 1 91 ? -1.588 0.466 10.019 1.00 98.62 91 LEU A CA 1
ATOM 713 C C . LEU A 1 91 ? -1.829 -0.004 8.578 1.00 98.62 91 LEU A C 1
ATOM 715 O O . LEU A 1 91 ? -0.922 -0.562 7.963 1.00 98.62 91 LEU A O 1
ATOM 719 N N . GLY A 1 92 ? -3.032 0.212 8.040 1.00 98.62 92 GLY A N 1
ATOM 720 C CA . GLY A 1 92 ? -3.366 -0.128 6.657 1.00 98.62 92 GLY A CA 1
ATOM 721 C C . GLY A 1 92 ? -2.455 0.575 5.652 1.00 98.62 92 GLY A C 1
ATOM 722 O O . GLY A 1 92 ? -1.867 -0.090 4.798 1.00 98.62 92 GLY A O 1
ATOM 723 N N . SER A 1 93 ? -2.272 1.884 5.822 1.00 98.44 93 SER A N 1
ATOM 724 C CA . SER A 1 93 ? -1.384 2.702 4.994 1.00 98.44 93 SER A CA 1
ATOM 725 C C . SER A 1 93 ? 0.073 2.235 5.081 1.00 98.44 93 SER A C 1
ATOM 727 O O . SER A 1 93 ? 0.708 1.986 4.057 1.00 98.44 93 SER A O 1
ATOM 729 N N . ALA A 1 94 ? 0.585 1.990 6.292 1.00 98.69 94 ALA A N 1
ATOM 730 C CA . ALA A 1 94 ? 1.953 1.508 6.484 1.00 98.69 94 ALA A CA 1
ATOM 731 C C . ALA A 1 94 ? 2.199 0.139 5.825 1.00 98.69 94 ALA A C 1
ATOM 733 O O . ALA A 1 94 ? 3.253 -0.089 5.228 1.00 98.69 94 ALA A O 1
ATOM 734 N N . LEU A 1 95 ? 1.230 -0.778 5.911 1.00 98.56 95 LEU A N 1
ATOM 735 C CA . LEU A 1 95 ? 1.316 -2.082 5.252 1.00 98.56 95 LEU A CA 1
ATOM 736 C C . LEU A 1 95 ? 1.300 -1.944 3.728 1.00 98.56 95 LEU A C 1
ATOM 738 O O . LEU A 1 95 ? 2.090 -2.602 3.051 1.00 98.56 95 LEU A O 1
ATOM 742 N N . ALA A 1 96 ? 0.413 -1.105 3.191 1.00 98.19 96 ALA A N 1
ATOM 743 C CA . ALA A 1 96 ? 0.313 -0.855 1.761 1.00 98.19 96 ALA A CA 1
ATOM 744 C C . ALA A 1 96 ? 1.635 -0.305 1.203 1.00 98.19 96 ALA A C 1
ATOM 746 O O . ALA A 1 96 ? 2.181 -0.879 0.256 1.00 98.19 96 ALA A O 1
ATOM 747 N N . ASP A 1 97 ? 2.184 0.729 1.845 1.00 98.19 97 ASP A N 1
ATOM 748 C CA . ASP A 1 97 ? 3.454 1.354 1.475 1.00 98.19 97 ASP A CA 1
ATOM 749 C C . ASP A 1 97 ? 4.621 0.359 1.502 1.00 98.19 97 ASP A C 1
ATOM 751 O O . ASP A 1 97 ? 5.375 0.255 0.527 1.00 98.19 97 ASP A O 1
ATOM 755 N N . GLU A 1 98 ? 4.760 -0.412 2.583 1.00 98.50 98 GLU A N 1
ATOM 756 C CA . GLU A 1 98 ? 5.863 -1.365 2.743 1.00 98.50 98 GLU A CA 1
ATOM 757 C C . GLU A 1 98 ? 5.800 -2.485 1.692 1.00 98.50 98 GLU A C 1
ATOM 759 O O . GLU A 1 98 ? 6.815 -2.833 1.078 1.00 98.50 98 GLU A O 1
ATOM 764 N N . LEU A 1 99 ? 4.602 -3.016 1.417 1.00 97.81 99 LEU A N 1
ATOM 765 C CA . LEU A 1 99 ? 4.407 -4.092 0.442 1.00 97.81 99 LEU A CA 1
ATOM 766 C C . LEU A 1 99 ? 4.772 -3.669 -0.985 1.00 97.81 99 LEU A C 1
ATOM 768 O O . LEU A 1 99 ? 5.322 -4.476 -1.744 1.00 97.81 99 LEU A O 1
ATOM 772 N N . ILE A 1 100 ? 4.491 -2.419 -1.369 1.00 98.06 100 ILE A N 1
ATOM 773 C CA . ILE A 1 100 ? 4.790 -1.937 -2.725 1.00 98.06 100 ILE A CA 1
ATOM 774 C C . ILE A 1 100 ? 6.127 -1.214 -2.857 1.00 98.06 100 ILE A C 1
ATOM 776 O O . ILE A 1 100 ? 6.550 -0.962 -3.986 1.00 98.06 100 ILE A O 1
ATOM 780 N N . ALA A 1 101 ? 6.831 -0.916 -1.764 1.00 98.31 101 ALA A N 1
ATOM 781 C CA . ALA A 1 101 ? 8.070 -0.142 -1.796 1.00 98.31 101 ALA A CA 1
ATOM 782 C C . ALA A 1 101 ? 9.123 -0.722 -2.760 1.00 98.31 101 ALA A C 1
ATOM 784 O O . ALA A 1 101 ? 9.768 0.015 -3.508 1.00 98.31 101 ALA A O 1
ATOM 785 N N . GLY A 1 102 ? 9.305 -2.046 -2.767 1.00 97.44 102 GLY A N 1
ATOM 786 C CA . GLY A 1 102 ? 10.253 -2.726 -3.659 1.00 97.44 102 GLY A CA 1
ATOM 787 C C . GLY A 1 102 ? 9.881 -2.607 -5.147 1.00 97.44 102 GLY A C 1
ATOM 788 O O . GLY A 1 102 ? 10.700 -2.128 -5.946 1.00 97.44 102 GLY A O 1
ATOM 789 N N . PRO A 1 103 ? 8.666 -3.031 -5.542 1.00 96.94 103 PRO A N 1
ATOM 790 C CA . PRO A 1 103 ? 8.154 -2.847 -6.898 1.00 96.94 103 PRO A CA 1
ATOM 791 C C . PRO A 1 103 ? 8.127 -1.381 -7.358 1.00 96.94 103 PRO A C 1
ATOM 793 O O . PRO A 1 103 ? 8.572 -1.100 -8.469 1.00 96.94 103 PRO A O 1
ATOM 796 N N . ASP A 1 104 ? 7.696 -0.441 -6.510 1.00 97.69 104 ASP A N 1
ATOM 797 C CA . ASP A 1 104 ? 7.638 0.989 -6.843 1.00 97.69 104 ASP A CA 1
ATOM 798 C C . ASP A 1 104 ? 9.025 1.557 -7.157 1.00 97.69 104 ASP A C 1
ATOM 800 O O . ASP A 1 104 ? 9.214 2.154 -8.215 1.00 97.69 104 ASP A O 1
ATOM 804 N N . ARG A 1 105 ? 10.028 1.291 -6.305 1.00 96.75 105 ARG A N 1
ATOM 805 C CA . ARG A 1 105 ? 11.423 1.705 -6.554 1.00 96.75 105 ARG A CA 1
ATOM 806 C C . ARG A 1 105 ? 11.999 1.076 -7.818 1.00 96.75 105 ARG A C 1
ATOM 808 O O . ARG A 1 105 ? 12.821 1.687 -8.496 1.00 96.75 105 ARG A O 1
ATOM 815 N N . THR A 1 106 ? 11.609 -0.161 -8.119 1.00 95.12 106 THR A N 1
ATOM 816 C CA . THR A 1 106 ? 12.051 -0.847 -9.338 1.00 95.12 106 THR A CA 1
ATOM 817 C C . THR A 1 106 ? 11.497 -0.156 -10.579 1.00 95.12 106 THR A C 1
ATOM 819 O O . THR A 1 106 ? 12.260 0.141 -11.492 1.00 95.12 106 THR A O 1
ATOM 822 N N . LEU A 1 107 ? 10.193 0.129 -10.601 1.00 94.94 107 LEU A N 1
ATOM 823 C CA . LEU A 1 107 ? 9.558 0.834 -11.714 1.00 94.94 107 LEU A CA 1
ATOM 824 C C . LEU A 1 107 ? 10.075 2.268 -11.843 1.00 94.94 107 LEU A C 1
ATOM 826 O O . LEU A 1 107 ? 10.287 2.745 -12.950 1.00 94.94 107 LEU A O 1
ATOM 830 N N . GLU A 1 108 ? 10.334 2.937 -10.721 1.00 95.12 108 GLU A N 1
ATOM 831 C CA . GLU A 1 108 ? 10.914 4.274 -10.710 1.00 95.12 108 GLU A CA 1
ATOM 832 C C . GLU A 1 108 ? 12.331 4.303 -11.304 1.00 95.12 108 GLU A C 1
ATOM 834 O O . GLU A 1 108 ? 12.657 5.217 -12.059 1.00 95.12 108 GLU A O 1
ATOM 839 N N . ARG A 1 109 ? 13.180 3.311 -10.994 1.00 92.88 109 ARG A N 1
ATOM 840 C CA . ARG A 1 109 ? 14.502 3.185 -11.629 1.00 92.88 109 ARG A CA 1
ATOM 841 C C . ARG A 1 109 ? 14.359 2.961 -13.136 1.00 92.88 109 ARG A C 1
ATOM 843 O O . ARG A 1 109 ? 14.928 3.728 -13.904 1.00 92.88 109 ARG A O 1
ATOM 850 N N . ALA A 1 110 ? 13.521 2.010 -13.540 1.00 91.75 110 ALA A N 1
ATOM 851 C CA . ALA A 1 110 ? 13.293 1.710 -14.950 1.00 91.75 110 ALA A CA 1
ATOM 852 C C . ALA A 1 110 ? 12.704 2.902 -15.732 1.00 91.75 110 ALA A C 1
ATOM 854 O O . ALA A 1 110 ? 12.963 3.042 -16.921 1.00 91.75 110 ALA A O 1
ATOM 855 N N . ALA A 1 111 ? 11.926 3.778 -15.085 1.00 90.31 111 ALA A N 1
ATOM 856 C CA . ALA A 1 111 ? 11.407 5.000 -15.704 1.00 90.31 111 ALA A CA 1
ATOM 857 C C . ALA A 1 111 ? 12.499 6.057 -15.954 1.00 90.31 111 ALA A C 1
ATOM 859 O O . ALA A 1 111 ? 12.387 6.849 -16.890 1.00 90.31 111 ALA A O 1
ATOM 860 N N . ARG A 1 112 ? 13.545 6.092 -15.117 1.00 89.56 112 ARG A N 1
ATOM 861 C CA . ARG A 1 112 ? 14.701 6.985 -15.299 1.00 89.56 112 ARG A CA 1
ATOM 862 C C . ARG A 1 112 ? 15.631 6.471 -16.397 1.00 89.56 112 ARG A C 1
ATOM 864 O O . ARG A 1 112 ? 16.131 7.269 -17.186 1.00 89.56 112 ARG A O 1
ATOM 871 N N . ASP A 1 113 ? 15.786 5.154 -16.478 1.00 83.31 113 ASP A N 1
ATOM 872 C CA . ASP A 1 113 ? 16.688 4.487 -17.412 1.00 83.31 113 ASP A CA 1
ATOM 873 C C . ASP A 1 113 ? 15.907 3.994 -18.647 1.00 83.31 113 ASP A C 1
ATOM 875 O O . ASP A 1 113 ? 15.570 2.820 -18.771 1.00 83.31 113 ASP A O 1
ATOM 879 N N . GLN A 1 114 ? 15.612 4.896 -19.594 1.00 65.19 114 GLN A N 1
ATOM 880 C CA . GLN A 1 114 ? 14.836 4.580 -20.815 1.00 65.19 114 GLN A CA 1
ATOM 881 C C . GLN A 1 114 ? 15.496 3.513 -21.717 1.00 65.19 114 GLN A C 1
ATOM 883 O O . GLN A 1 114 ? 14.826 2.884 -22.536 1.00 65.19 114 GLN A O 1
ATOM 888 N N . GLU A 1 115 ? 16.797 3.275 -21.537 1.00 66.94 115 GLU A N 1
ATOM 889 C CA . GLU A 1 115 ? 17.585 2.236 -22.213 1.00 66.94 115 GLU A CA 1
ATOM 890 C C . GLU A 1 115 ? 17.741 0.961 -21.371 1.00 66.94 115 GLU A C 1
ATOM 892 O O . GLU A 1 115 ? 18.511 0.077 -21.732 1.00 66.94 115 GLU A O 1
ATOM 897 N N . ALA A 1 116 ? 17.024 0.831 -20.250 1.00 67.38 116 ALA A N 1
ATOM 898 C CA . ALA A 1 116 ? 17.074 -0.356 -19.406 1.00 67.38 116 ALA A CA 1
ATOM 899 C C . ALA A 1 116 ? 16.860 -1.618 -20.252 1.00 67.38 116 ALA A C 1
ATOM 901 O O . ALA A 1 116 ? 15.822 -1.769 -20.899 1.00 67.38 116 ALA A O 1
ATOM 902 N N . GLU A 1 117 ? 17.840 -2.521 -20.265 1.00 75.75 117 GLU A N 1
ATOM 903 C CA . GLU A 1 117 ? 17.881 -3.712 -21.117 1.00 75.75 117 GLU A CA 1
ATOM 904 C C . GLU A 1 117 ? 17.926 -5.013 -20.306 1.00 75.75 117 GLU A C 1
ATOM 906 O O . GLU A 1 117 ? 18.232 -5.043 -19.111 1.00 75.75 117 GLU A O 1
ATOM 911 N N . GLY A 1 118 ? 17.569 -6.120 -20.965 1.00 83.94 118 GLY A N 1
ATOM 912 C CA . GLY A 1 118 ? 17.609 -7.465 -20.389 1.00 83.94 118 GLY A CA 1
ATOM 913 C C . GLY A 1 118 ? 16.826 -7.594 -19.078 1.00 83.94 118 GLY A C 1
ATOM 914 O O . GLY A 1 118 ? 15.595 -7.496 -19.055 1.00 83.94 118 GLY A O 1
ATOM 915 N N . ARG A 1 119 ? 17.559 -7.803 -17.976 1.00 84.69 119 ARG A N 1
ATOM 916 C CA . ARG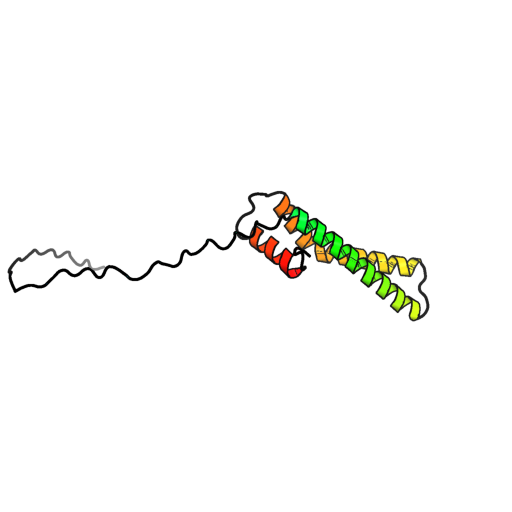 A 1 119 ? 17.018 -8.133 -16.644 1.00 84.69 119 ARG A CA 1
ATOM 917 C C . ARG A 1 119 ? 16.036 -7.095 -16.098 1.00 84.69 119 ARG A C 1
ATOM 919 O O . ARG A 1 119 ? 15.089 -7.464 -15.406 1.00 84.69 119 ARG A O 1
ATOM 926 N N . GLU A 1 120 ? 16.239 -5.811 -16.382 1.00 85.38 120 GLU A N 1
ATOM 927 C CA . GLU A 1 120 ? 15.347 -4.760 -15.879 1.00 85.38 120 GLU A CA 1
ATOM 928 C C . GLU A 1 120 ? 14.007 -4.750 -16.624 1.00 85.38 120 GLU A C 1
ATOM 930 O O . GLU A 1 120 ? 12.953 -4.712 -15.987 1.00 85.38 120 GLU A O 1
ATOM 935 N N . ARG A 1 121 ? 14.019 -4.951 -17.951 1.00 86.50 121 ARG A N 1
ATOM 936 C CA . ARG A 1 121 ? 12.788 -5.137 -18.746 1.00 86.50 121 ARG A CA 1
ATOM 937 C C . ARG A 1 121 ? 12.000 -6.359 -18.282 1.00 86.50 121 ARG A C 1
ATOM 939 O O . ARG A 1 121 ? 10.780 -6.298 -18.137 1.00 86.50 121 ARG A O 1
ATOM 946 N N . GLU A 1 122 ? 12.679 -7.476 -18.036 1.00 90.25 122 GLU A N 1
ATOM 947 C CA . GLU A 1 122 ? 12.052 -8.695 -17.508 1.00 90.25 122 GLU A CA 1
ATOM 948 C C . GLU A 1 122 ? 11.423 -8.475 -16.132 1.00 90.25 122 GLU A C 1
ATOM 950 O O . GLU A 1 122 ? 10.318 -8.963 -15.868 1.00 90.25 122 GLU A O 1
ATOM 955 N N . ARG A 1 123 ? 12.088 -7.700 -15.269 1.00 91.75 123 ARG A N 1
ATOM 956 C CA 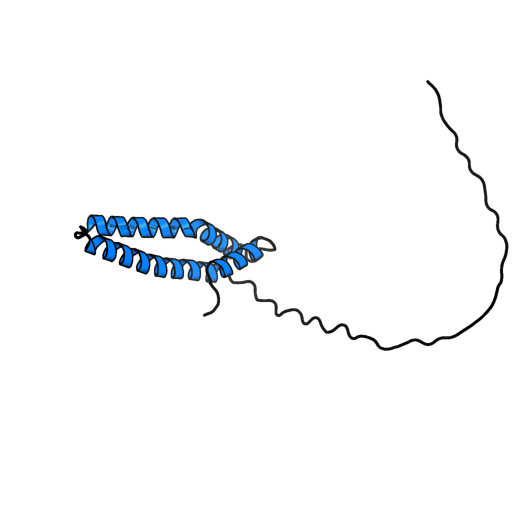. ARG A 1 123 ? 11.559 -7.345 -13.953 1.00 91.75 123 ARG A CA 1
ATOM 957 C C . ARG A 1 123 ? 10.311 -6.466 -14.073 1.00 91.75 123 ARG A C 1
ATOM 959 O O . ARG A 1 123 ? 9.305 -6.791 -13.448 1.00 91.75 123 ARG A O 1
ATOM 966 N N . THR A 1 124 ? 10.319 -5.448 -14.934 1.00 92.56 124 THR A N 1
ATOM 967 C CA . THR A 1 124 ? 9.142 -4.604 -15.221 1.00 92.56 124 THR A CA 1
ATOM 968 C C . THR A 1 124 ? 7.967 -5.428 -15.759 1.00 92.56 124 THR A C 1
ATOM 970 O O . THR A 1 124 ? 6.843 -5.29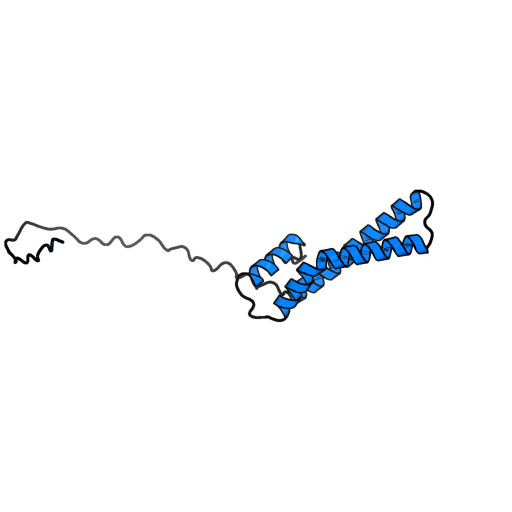5 -15.273 1.00 92.56 124 THR A O 1
ATOM 973 N N . ARG A 1 125 ? 8.208 -6.356 -16.698 1.00 92.00 125 ARG A N 1
ATOM 974 C CA . ARG A 1 125 ? 7.169 -7.284 -17.191 1.00 92.00 125 ARG A CA 1
ATOM 975 C C . ARG A 1 125 ? 6.638 -8.205 -16.093 1.00 92.00 125 ARG A C 1
ATOM 977 O O . ARG A 1 125 ? 5.445 -8.500 -16.062 1.00 92.00 125 ARG A O 1
ATOM 984 N N . SER A 1 126 ? 7.504 -8.664 -15.195 1.00 94.38 126 SER A N 1
ATOM 985 C CA . SER A 1 126 ? 7.100 -9.518 -14.075 1.00 94.38 126 SER A CA 1
ATOM 986 C C . SER A 1 126 ? 6.235 -8.759 -13.073 1.00 94.38 126 SER A C 1
ATOM 988 O O . SER A 1 126 ? 5.212 -9.292 -12.659 1.00 94.38 126 SER A O 1
ATOM 990 N N . ILE A 1 127 ? 6.565 -7.498 -12.772 1.00 94.69 127 ILE A N 1
ATOM 991 C CA . ILE A 1 127 ? 5.720 -6.616 -11.953 1.00 94.69 127 ILE A CA 1
ATOM 992 C C . ILE A 1 127 ? 4.365 -6.383 -12.636 1.00 94.69 127 ILE A C 1
ATOM 994 O O . ILE A 1 127 ? 3.333 -6.548 -11.990 1.00 94.69 127 ILE A O 1
ATOM 998 N N . ARG A 1 128 ? 4.341 -6.091 -13.949 1.00 94.38 128 ARG A N 1
ATOM 999 C CA . ARG A 1 128 ? 3.087 -5.949 -14.718 1.00 94.38 128 ARG A CA 1
ATOM 1000 C C . ARG A 1 128 ? 2.169 -7.157 -14.536 1.00 94.38 128 ARG A C 1
ATOM 1002 O O . ARG A 1 128 ? 0.977 -6.970 -14.331 1.00 94.38 128 ARG A O 1
ATOM 1009 N N . ARG A 1 129 ? 2.716 -8.372 -14.640 1.00 94.31 129 ARG A N 1
ATOM 1010 C CA . ARG A 1 129 ? 1.949 -9.622 -14.520 1.00 94.31 129 ARG A CA 1
ATOM 1011 C C . ARG A 1 129 ? 1.518 -9.911 -13.087 1.00 94.31 129 ARG A C 1
ATOM 1013 O O . ARG A 1 129 ? 0.369 -10.245 -12.880 1.00 94.31 129 ARG A O 1
ATOM 1020 N N . LEU A 1 130 ? 2.417 -9.773 -12.114 1.00 94.75 130 LEU A N 1
ATOM 1021 C CA . LEU A 1 130 ? 2.128 -10.106 -10.717 1.00 94.75 130 LEU A CA 1
ATOM 1022 C C . LEU A 1 130 ? 1.006 -9.244 -10.124 1.00 94.75 130 LEU A C 1
ATOM 1024 O O . LEU A 1 130 ? 0.214 -9.732 -9.328 1.00 94.75 130 LEU A O 1
ATOM 1028 N N . PHE A 1 131 ? 0.959 -7.967 -10.504 1.00 93.12 131 PHE A N 1
ATOM 1029 C CA . PHE A 1 131 ? -0.027 -7.006 -10.006 1.00 93.12 131 PHE A CA 1
ATOM 1030 C C . PHE A 1 131 ? -1.189 -6.767 -10.986 1.00 93.12 131 PHE A C 1
ATOM 1032 O O . PHE A 1 131 ? -1.966 -5.832 -10.791 1.00 93.12 131 PHE A O 1
ATOM 1039 N N . ASP A 1 132 ? -1.287 -7.569 -12.052 1.00 92.94 132 ASP A N 1
ATOM 1040 C CA . ASP A 1 132 ? -2.262 -7.443 -13.143 1.00 92.94 132 ASP A CA 1
ATOM 1041 C C . ASP A 1 132 ? -2.443 -5.991 -13.639 1.00 92.94 132 ASP A C 1
ATOM 1043 O O . ASP A 1 132 ? -3.550 -5.456 -13.699 1.00 92.94 132 ASP A O 1
ATOM 1047 N N . LEU A 1 133 ? -1.342 -5.315 -13.978 1.00 90.81 133 LEU A N 1
ATOM 1048 C CA . LEU A 1 133 ? -1.323 -3.897 -14.382 1.00 90.81 133 LEU A CA 1
ATOM 1049 C C . LEU A 1 133 ? -1.552 -3.688 -15.896 1.00 90.81 133 LEU A C 1
ATOM 1051 O O . LEU A 1 133 ? -1.135 -2.667 -16.460 1.00 90.81 133 LEU A O 1
ATOM 1055 N N . GLY A 1 134 ? -2.155 -4.673 -16.567 1.00 79.75 134 GLY A N 1
ATOM 1056 C CA . GLY A 1 134 ? -2.460 -4.656 -18.003 1.00 79.75 134 GLY A CA 1
ATOM 1057 C C . GLY A 1 134 ? -3.446 -3.554 -18.413 1.00 79.75 134 GLY A C 1
ATOM 1058 O O . GLY A 1 134 ? -4.020 -2.870 -17.570 1.00 79.75 134 GLY A O 1
ATOM 1059 N N . GLU A 1 135 ? -3.585 -3.321 -19.722 1.00 60.53 135 GLU A N 1
ATOM 1060 C CA . GLU A 1 135 ? -4.703 -2.529 -20.266 1.00 60.53 135 GLU A CA 1
ATOM 1061 C C . GLU A 1 135 ? -6.026 -3.212 -19.882 1.00 60.53 135 GLU A C 1
ATOM 1063 O O . GLU A 1 135 ? -6.157 -4.420 -20.078 1.00 60.53 135 GLU A O 1
ATOM 1068 N N . ALA A 1 136 ? -6.960 -2.448 -19.315 1.00 52.44 136 ALA A N 1
ATOM 1069 C CA . ALA A 1 136 ? -8.347 -2.845 -19.081 1.00 52.44 136 ALA A CA 1
ATOM 1070 C C . ALA A 1 136 ? -9.247 -2.074 -20.047 1.00 52.44 136 ALA A C 1
ATOM 1072 O O . ALA A 1 136 ? -8.903 -0.898 -20.321 1.00 52.44 136 ALA A O 1
#

Foldseek 3Di:
DDDDDDDDDDDDDDDDDDDDDDDDDDDPDDDDPPPPPPPPPPPPQDQLVLLLVLLVVVLVVVLVVVLVVVQVVVCVVPHDDPVRSVVSSVVSVVVSCVVCVVVNVLSVVCNVCVVDDDPSSVSSVVSCVVSVSDDD

Radius of gyration: 35.71 Å; chains: 1; bounding box: 87×54×84 Å

InterPro domains:
  IPR015896 Tetrapyrrole biosynthesis, glutamyl-tRNA reductase, dimerisation domain [PF00745] (53-133)
  IPR036453 Glutamyl tRNA-reductase dimerization domain superfamily [SSF69075] (52-134)

Sequence (136 aa):
MSTDRSEGAVVRSETDPEGSEPSPDPEPERTESSPDSEPEPSESPPDPERLRRRLRRRTDEIERREVEAAVSALDARGGLTEEQRETVRELGSALADELIAGPDRTLERAARDQEAEGRERERTRSIRRLFDLGEA

Secondary structure (DSSP, 8-state):
-------------------------------------------PPP-HHHHHHHHHHHHHHHHHHHHHHHHHHHHTTT---HHHHHHHHHHHHHHHHHHHHHHHHHHHHHHH-TT--THHHHHHHHHHHHTT-S--

Organism: NCBI:txid2032630

pLDDT: mean 79.06, std 21.62, range [39.34, 98.75]